Protein AF-A0A7R9ZJR2-F1 (afdb_monomer)

pLDDT: mean 83.93, std 15.91, range [37.41, 96.69]

Solvent-accessible surface area (backbone atoms only — not comparable to full-atom values): 5871 Å² total; per-residue (Å²): 134,85,77,80,75,80,73,83,74,78,49,63,35,23,39,34,33,35,38,41,37,66,68,49,83,54,42,63,57,55,47,49,33,41,50,39,7,38,36,73,76,68,39,89,67,57,89,84,68,61,50,72,47,63,40,70,78,51,91,20,29,33,39,36,39,22,54,31,43,68,58,54,51,48,14,40,70,54,63,35,63,46,88,94,43,62,93,54,79,70,47,47,46,78,77,48,76,44,76,52,84,131

Radius of gyration: 14.52 Å; Cα contacts (8 Å, |Δi|>4): 181; chains: 1; bounding box: 29×28×51 Å

Structure (mmCIF, N/CA/C/O backbone):
data_AF-A0A7R9ZJR2-F1
#
_entry.id   AF-A0A7R9ZJR2-F1
#
loop_
_atom_site.group_PDB
_atom_site.id
_atom_site.type_symbol
_atom_site.label_atom_id
_atom_site.label_alt_id
_atom_site.label_comp_id
_atom_site.label_asym_id
_atom_site.label_entity_id
_atom_site.label_seq_id
_atom_site.pdbx_PDB_ins_code
_atom_site.Cartn_x
_atom_site.Cartn_y
_atom_site.Cartn_z
_atom_site.occupancy
_atom_site.B_iso_or_equiv
_atom_site.auth_seq_id
_atom_site.auth_comp_id
_atom_site.auth_asym_id
_atom_site.auth_atom_id
_atom_site.pdbx_PDB_model_num
ATOM 1 N N . MET A 1 1 ? 3.374 -10.499 -39.657 1.00 41.53 1 MET A N 1
ATOM 2 C CA . MET A 1 1 ? 2.768 -10.265 -38.329 1.00 41.53 1 MET A CA 1
ATOM 3 C C . MET A 1 1 ? 3.882 -10.037 -37.316 1.00 41.53 1 MET A C 1
ATOM 5 O O . MET A 1 1 ? 4.578 -11.000 -37.013 1.00 41.53 1 MET A O 1
ATOM 9 N N . PRO A 1 2 ? 4.142 -8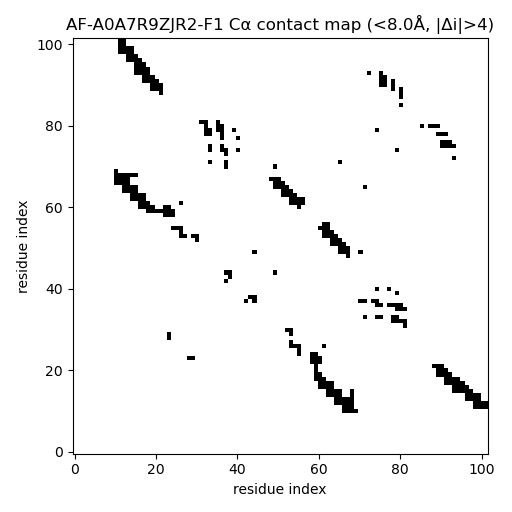.810 -36.840 1.00 42.66 2 PRO A N 1
ATOM 10 C CA . PRO A 1 2 ? 5.109 -8.622 -35.770 1.00 42.66 2 PRO A CA 1
ATOM 11 C C . PRO A 1 2 ? 4.441 -8.936 -34.427 1.00 42.66 2 PRO A C 1
ATOM 13 O O . PRO A 1 2 ? 3.402 -8.376 -34.082 1.00 42.66 2 PRO A O 1
ATOM 16 N N . ARG A 1 3 ? 5.035 -9.881 -33.693 1.00 42.12 3 ARG A N 1
ATOM 17 C CA . ARG A 1 3 ? 4.694 -10.194 -32.304 1.00 42.12 3 ARG A CA 1
ATOM 18 C C . ARG A 1 3 ? 4.943 -8.948 -31.455 1.00 42.12 3 ARG A C 1
ATOM 20 O O . ARG A 1 3 ? 6.040 -8.393 -31.493 1.00 42.12 3 ARG A O 1
ATOM 27 N N . SER A 1 4 ? 3.917 -8.524 -30.719 1.00 42.44 4 SER A N 1
ATOM 28 C CA . SER A 1 4 ? 4.016 -7.467 -29.716 1.00 42.44 4 SER A CA 1
ATOM 29 C C . SER A 1 4 ? 5.138 -7.823 -28.740 1.00 42.44 4 SER A C 1
ATOM 31 O O . SER A 1 4 ? 5.101 -8.881 -28.109 1.00 42.44 4 SER A O 1
ATOM 33 N N . LYS A 1 5 ? 6.176 -6.984 -28.679 1.00 43.25 5 LYS A N 1
ATOM 34 C CA . LYS A 1 5 ? 7.219 -7.084 -27.659 1.00 43.25 5 LYS A CA 1
ATOM 35 C C . LYS A 1 5 ? 6.537 -6.820 -26.320 1.00 43.25 5 LYS A C 1
ATOM 37 O O . LYS A 1 5 ? 6.112 -5.695 -26.073 1.00 43.25 5 LYS A O 1
ATOM 42 N N . GLY A 1 6 ? 6.414 -7.856 -25.491 1.00 41.75 6 GLY A N 1
ATOM 43 C CA . GLY A 1 6 ? 6.083 -7.702 -24.079 1.00 41.75 6 GLY A CA 1
ATOM 44 C C . GLY A 1 6 ? 7.089 -6.735 -23.473 1.00 41.75 6 GLY A C 1
ATOM 45 O O . GLY A 1 6 ? 8.278 -7.042 -23.400 1.00 41.75 6 GLY A O 1
ATOM 46 N N . GLY A 1 7 ? 6.623 -5.526 -23.170 1.00 37.41 7 GLY A N 1
ATOM 47 C CA . GLY A 1 7 ? 7.445 -4.486 -22.586 1.00 37.41 7 GLY A CA 1
ATOM 48 C C . GLY A 1 7 ? 7.950 -4.965 -21.237 1.00 37.41 7 GLY A C 1
ATOM 49 O O . GLY A 1 7 ? 7.164 -5.231 -20.333 1.00 37.41 7 GLY A O 1
ATOM 50 N N . THR A 1 8 ? 9.267 -5.065 -21.112 1.00 44.56 8 THR A N 1
ATOM 51 C CA . THR A 1 8 ? 9.976 -4.988 -19.840 1.00 44.56 8 THR A CA 1
ATOM 52 C C . THR A 1 8 ? 9.644 -3.630 -19.224 1.00 44.56 8 THR A C 1
ATOM 54 O O . THR A 1 8 ? 10.314 -2.634 -19.496 1.00 44.56 8 THR A O 1
ATOM 57 N N . GLY A 1 9 ? 8.537 -3.556 -18.491 1.00 44.59 9 GLY A N 1
ATOM 58 C CA . GLY A 1 9 ? 8.162 -2.377 -17.729 1.00 44.59 9 GLY A CA 1
ATOM 59 C C . GLY A 1 9 ? 9.052 -2.302 -16.502 1.00 44.59 9 GLY A C 1
ATOM 60 O O . GLY A 1 9 ? 8.639 -2.727 -15.430 1.00 44.59 9 GLY A O 1
ATOM 61 N N . THR A 1 10 ? 10.288 -1.824 -16.659 1.00 53.94 10 THR A N 1
ATOM 62 C CA . THR A 1 10 ? 11.070 -1.369 -15.510 1.00 53.94 10 THR A CA 1
ATOM 63 C C . THR A 1 10 ? 10.335 -0.153 -14.982 1.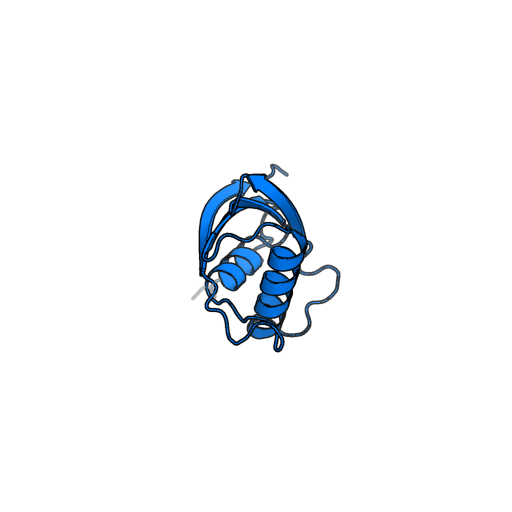00 53.94 10 THR A C 1
ATOM 65 O O . THR A 1 10 ? 10.421 0.938 -15.547 1.00 53.94 10 THR A O 1
ATOM 68 N N . ASP A 1 11 ? 9.496 -0.380 -13.987 1.00 63.72 11 ASP A N 1
ATOM 69 C CA . ASP A 1 11 ? 8.680 0.664 -13.410 1.00 63.72 11 ASP A CA 1
ATOM 70 C C . ASP A 1 11 ? 9.631 1.676 -12.765 1.00 63.72 11 ASP A C 1
ATOM 72 O O . ASP A 1 11 ? 10.488 1.323 -11.953 1.00 63.72 11 ASP A O 1
ATOM 76 N N . ALA A 1 12 ? 9.588 2.926 -13.220 1.00 78.50 12 ALA A N 1
ATOM 77 C CA . ALA A 1 12 ? 10.485 3.939 -12.688 1.00 78.50 12 ALA A CA 1
ATOM 78 C C . ALA A 1 12 ? 10.156 4.151 -11.207 1.00 78.50 12 ALA A C 1
ATOM 80 O O . ALA A 1 12 ? 8.982 4.199 -10.830 1.00 78.50 12 ALA A O 1
ATOM 81 N N . ARG A 1 13 ? 11.188 4.310 -10.368 1.00 88.69 13 ARG A N 1
ATOM 82 C CA . ARG A 1 13 ? 11.006 4.619 -8.944 1.00 88.69 13 ARG A CA 1
ATOM 83 C C . ARG A 1 13 ? 10.026 5.774 -8.791 1.00 88.69 13 ARG A C 1
ATOM 85 O O . ARG A 1 13 ? 10.128 6.776 -9.495 1.00 88.69 13 ARG A O 1
ATOM 92 N N . ALA A 1 14 ? 9.095 5.662 -7.855 1.00 93.38 14 ALA A N 1
ATOM 93 C CA . ALA A 1 14 ? 8.103 6.699 -7.625 1.00 93.38 14 ALA A CA 1
ATOM 94 C C . ALA A 1 14 ? 7.752 6.838 -6.146 1.00 93.38 14 ALA A C 1
ATOM 96 O O . ALA A 1 14 ? 8.041 5.980 -5.312 1.00 93.38 14 ALA A O 1
ATOM 97 N N . VAL A 1 15 ? 7.116 7.960 -5.839 1.00 95.50 15 VAL A N 1
ATOM 98 C CA . VAL A 1 15 ? 6.500 8.252 -4.553 1.00 95.50 15 VAL A CA 1
ATOM 99 C C . VAL A 1 15 ? 4.992 8.279 -4.753 1.00 95.50 15 VAL A C 1
ATOM 101 O O . VAL A 1 15 ? 4.486 9.074 -5.545 1.00 95.50 15 VAL A O 1
ATOM 104 N N . LEU A 1 16 ? 4.281 7.408 -4.045 1.00 95.69 16 LEU A N 1
ATOM 105 C CA . LEU A 1 16 ? 2.828 7.374 -3.986 1.00 95.69 16 LEU A CA 1
ATOM 106 C C . LEU A 1 16 ? 2.360 8.088 -2.719 1.00 95.69 16 LEU A C 1
ATOM 108 O O . LEU A 1 16 ? 2.953 7.914 -1.660 1.00 95.69 16 LEU A O 1
ATOM 112 N N . THR A 1 17 ? 1.277 8.848 -2.810 1.00 96.69 17 THR A N 1
ATOM 113 C CA . THR A 1 17 ? 0.557 9.355 -1.637 1.00 96.69 17 THR A CA 1
ATOM 114 C C . THR A 1 17 ? -0.722 8.555 -1.483 1.00 96.69 17 THR A C 1
ATOM 116 O O . THR A 1 17 ? -1.507 8.486 -2.428 1.00 96.69 17 THR A O 1
ATOM 119 N N . ILE A 1 18 ? -0.937 7.962 -0.314 1.00 96.12 18 ILE A N 1
ATOM 120 C CA . ILE A 1 18 ? -2.107 7.141 -0.010 1.00 96.12 18 ILE A CA 1
ATOM 121 C C . ILE A 1 18 ? -2.837 7.708 1.195 1.00 96.12 18 ILE A C 1
ATOM 123 O O . ILE A 1 18 ? -2.205 8.054 2.189 1.00 96.12 18 ILE A O 1
ATOM 127 N N . ARG A 1 19 ? -4.166 7.750 1.122 1.00 96.25 19 ARG A N 1
ATOM 128 C CA . ARG A 1 19 ? -5.041 8.012 2.262 1.00 96.25 19 ARG A CA 1
ATOM 129 C C . ARG A 1 19 ? -5.730 6.725 2.702 1.00 96.25 19 ARG A C 1
ATOM 131 O O . ARG A 1 19 ? -6.217 5.969 1.870 1.00 96.25 19 ARG A O 1
ATOM 138 N N . THR A 1 20 ? -5.793 6.492 4.003 1.00 94.94 20 THR A N 1
ATOM 139 C CA . THR A 1 20 ? -6.325 5.268 4.612 1.00 94.94 20 THR A CA 1
ATOM 140 C C . THR A 1 20 ? -7.698 5.509 5.236 1.00 94.94 20 THR A C 1
ATOM 142 O O . THR A 1 20 ? -8.004 6.598 5.728 1.00 94.94 20 THR A O 1
ATOM 145 N N . THR A 1 21 ? -8.569 4.506 5.175 1.00 92.94 21 THR A N 1
ATOM 146 C CA . THR A 1 21 ? -9.851 4.460 5.890 1.00 92.94 21 THR A CA 1
ATOM 147 C C . THR A 1 21 ? -10.042 3.042 6.440 1.00 92.94 21 THR A C 1
ATOM 149 O O . THR A 1 21 ? -10.068 2.123 5.625 1.00 92.94 21 THR A O 1
ATOM 152 N N . PRO A 1 22 ? -10.161 2.832 7.767 1.00 91.50 22 PRO A N 1
ATOM 153 C CA . PRO A 1 22 ? -10.050 3.827 8.843 1.00 91.50 22 PRO A CA 1
ATOM 154 C C . PRO A 1 22 ? -8.692 4.547 8.846 1.00 91.50 22 PRO A C 1
ATOM 156 O O . PRO A 1 22 ? -7.743 4.094 8.210 1.00 91.50 22 PRO A O 1
ATOM 159 N N . GLN A 1 23 ? -8.618 5.705 9.511 1.00 91.81 23 GLN A N 1
ATOM 160 C CA . GLN A 1 23 ? -7.382 6.490 9.568 1.00 91.81 23 GLN A CA 1
ATOM 161 C C . GLN A 1 23 ? -6.327 5.737 10.378 1.00 91.81 23 GLN A C 1
ATOM 163 O O . GLN A 1 23 ? -6.415 5.653 11.603 1.00 91.81 23 GLN A O 1
ATOM 168 N N . LEU A 1 24 ? -5.327 5.205 9.682 1.00 91.00 24 LEU A N 1
ATOM 169 C CA . LEU A 1 24 ? -4.167 4.602 10.319 1.00 91.00 24 LEU A CA 1
ATOM 170 C C . LEU A 1 24 ? -3.238 5.703 10.832 1.00 91.00 24 LEU A C 1
ATOM 172 O O . LEU A 1 24 ? -3.083 6.755 10.203 1.00 91.00 24 LEU A O 1
ATOM 176 N N . SER A 1 25 ? -2.631 5.457 11.991 1.00 89.94 25 SER A N 1
ATOM 177 C CA . SER A 1 25 ? -1.686 6.391 12.619 1.00 89.94 25 SER A CA 1
ATOM 178 C C . SER A 1 25 ? -0.241 5.913 12.493 1.00 89.94 25 SER A C 1
ATOM 180 O O . SER A 1 25 ? 0.662 6.738 12.359 1.00 89.94 25 SER A O 1
ATOM 182 N N . ASP A 1 26 ? -0.013 4.596 12.501 1.00 91.12 26 ASP A N 1
ATOM 183 C CA . ASP A 1 26 ? 1.327 4.023 12.422 1.00 91.12 26 ASP A CA 1
ATOM 184 C C . ASP A 1 26 ? 1.683 3.657 10.965 1.00 91.12 26 ASP A C 1
ATOM 186 O O . ASP A 1 26 ? 1.002 2.833 10.346 1.00 91.12 26 ASP A O 1
ATOM 190 N N . PRO A 1 27 ? 2.764 4.216 10.382 1.00 93.69 27 PRO A N 1
ATOM 191 C CA . PRO A 1 27 ? 3.235 3.806 9.059 1.00 93.69 27 PRO A CA 1
ATOM 192 C C . PRO A 1 27 ? 3.603 2.316 8.973 1.00 93.69 27 PRO A C 1
ATOM 194 O O . PRO A 1 27 ? 3.586 1.763 7.876 1.00 93.69 27 PRO A O 1
ATOM 197 N N . ARG A 1 28 ? 3.911 1.651 10.094 1.00 92.38 28 ARG A N 1
ATOM 198 C CA . ARG A 1 28 ? 4.197 0.207 10.134 1.00 92.38 28 ARG A CA 1
ATOM 199 C C . ARG A 1 28 ? 2.963 -0.643 9.850 1.00 92.38 28 ARG A C 1
ATOM 201 O O . ARG A 1 28 ? 3.088 -1.709 9.254 1.00 92.38 28 ARG A O 1
ATOM 208 N N . GLU A 1 29 ? 1.777 -0.182 10.241 1.00 92.25 29 GLU A N 1
ATOM 209 C CA . GLU A 1 29 ? 0.521 -0.873 9.925 1.00 92.25 29 GLU A CA 1
ATOM 210 C C . GLU A 1 29 ? 0.261 -0.821 8.419 1.00 92.25 29 GLU A C 1
ATOM 212 O O . GLU A 1 29 ? -0.027 -1.840 7.797 1.00 92.25 29 GLU A O 1
ATOM 217 N N . VAL A 1 30 ? 0.465 0.352 7.815 1.00 93.56 30 VAL A N 1
ATOM 218 C CA . VAL A 1 30 ? 0.359 0.554 6.363 1.00 93.56 30 VAL A CA 1
ATOM 219 C C . VAL A 1 30 ? 1.355 -0.327 5.612 1.00 93.56 30 VAL A C 1
ATOM 221 O O . VAL A 1 30 ? 0.972 -1.009 4.664 1.00 93.56 30 VAL A O 1
ATOM 224 N N . ASP A 1 31 ? 2.613 -0.348 6.055 1.00 93.56 31 ASP A N 1
ATOM 225 C CA . ASP A 1 31 ? 3.668 -1.198 5.497 1.00 93.56 31 ASP A CA 1
ATOM 226 C C . ASP A 1 31 ? 3.301 -2.687 5.576 1.00 93.56 31 ASP A C 1
ATOM 228 O O . ASP A 1 31 ? 3.424 -3.427 4.598 1.00 93.56 31 ASP A O 1
ATOM 232 N N . THR A 1 32 ? 2.751 -3.120 6.711 1.00 92.19 32 THR A N 1
ATOM 233 C CA . THR A 1 32 ? 2.352 -4.514 6.919 1.00 92.19 32 THR A CA 1
ATOM 234 C C . THR A 1 32 ? 1.157 -4.908 6.051 1.00 92.19 32 THR A C 1
ATOM 236 O O . THR A 1 32 ? 1.178 -5.971 5.428 1.00 92.19 32 THR A O 1
ATOM 239 N N . ILE A 1 33 ? 0.136 -4.052 5.950 1.00 93.00 33 ILE A N 1
ATOM 240 C CA . ILE A 1 33 ? -1.041 -4.284 5.099 1.00 93.00 33 ILE A CA 1
ATOM 241 C C . ILE A 1 33 ? -0.634 -4.338 3.623 1.00 93.00 33 ILE A C 1
ATOM 243 O O . ILE A 1 33 ? -1.057 -5.242 2.899 1.00 93.00 33 ILE A O 1
ATOM 247 N N . LEU A 1 34 ? 0.219 -3.415 3.170 1.00 92.75 34 LEU A N 1
ATOM 248 C CA . LEU A 1 34 ? 0.727 -3.422 1.798 1.00 92.75 34 LEU A CA 1
ATOM 249 C C . LEU A 1 34 ? 1.578 -4.656 1.523 1.00 92.75 34 LEU A C 1
ATOM 251 O O . LEU A 1 34 ? 1.410 -5.270 0.477 1.00 92.75 34 LEU A O 1
ATOM 255 N N . THR A 1 35 ? 2.432 -5.065 2.462 1.00 91.25 35 THR A N 1
ATOM 256 C CA . THR A 1 35 ? 3.246 -6.282 2.326 1.00 91.25 35 THR A CA 1
ATOM 257 C C . THR A 1 35 ? 2.367 -7.524 2.223 1.00 91.25 35 THR A C 1
ATOM 259 O O . THR A 1 35 ? 2.582 -8.362 1.350 1.00 91.25 35 THR A O 1
ATOM 262 N N . SER A 1 36 ? 1.353 -7.634 3.083 1.00 90.81 36 SER A N 1
ATOM 263 C CA . SER A 1 36 ? 0.368 -8.719 3.044 1.00 90.81 36 SER A CA 1
ATOM 264 C C . SER A 1 36 ? -0.360 -8.759 1.696 1.00 90.81 36 SER A C 1
ATOM 266 O O . SER A 1 36 ? -0.436 -9.803 1.053 1.00 90.81 36 SER A O 1
ATOM 268 N N . SER A 1 37 ? -0.799 -7.597 1.209 1.00 92.12 37 SER A N 1
ATOM 269 C CA . SER A 1 37 ? -1.494 -7.456 -0.076 1.00 92.12 37 SER A CA 1
ATOM 270 C C . SER A 1 37 ? -0.589 -7.778 -1.271 1.00 92.12 37 SER A C 1
ATOM 272 O O . SER A 1 37 ? -1.006 -8.465 -2.199 1.00 92.12 37 SER A O 1
ATOM 274 N N . LEU A 1 38 ? 0.675 -7.345 -1.241 1.00 91.88 38 LEU A N 1
ATOM 275 C CA . LEU A 1 38 ? 1.676 -7.691 -2.252 1.00 91.88 38 LEU A CA 1
ATOM 276 C C . LEU A 1 38 ? 1.911 -9.204 -2.301 1.00 91.88 38 LEU A C 1
ATOM 278 O O . LEU A 1 38 ? 1.923 -9.775 -3.388 1.00 91.88 38 LEU A O 1
ATOM 282 N N . ARG A 1 39 ? 2.031 -9.859 -1.139 1.00 89.62 39 ARG A N 1
ATOM 283 C CA . ARG A 1 39 ? 2.180 -11.319 -1.061 1.00 89.62 39 ARG A CA 1
ATOM 284 C C . ARG A 1 39 ? 0.952 -12.060 -1.574 1.00 89.62 39 ARG A C 1
ATOM 286 O O . ARG A 1 39 ? 1.091 -13.048 -2.285 1.00 89.62 39 ARG A O 1
ATOM 293 N N . ALA A 1 40 ? -0.244 -11.576 -1.256 1.00 89.50 40 ALA A N 1
ATOM 294 C CA . ALA A 1 40 ? -1.485 -12.174 -1.737 1.00 89.50 40 ALA A CA 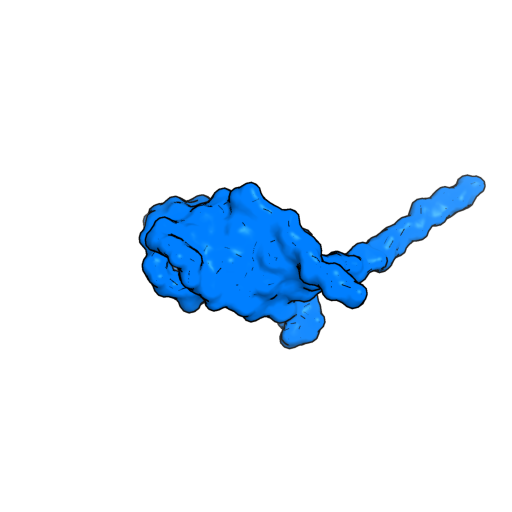1
ATOM 295 C C . ALA A 1 40 ? -1.630 -12.077 -3.267 1.00 89.50 40 ALA A C 1
ATOM 297 O O . ALA A 1 40 ? -2.122 -13.008 -3.900 1.00 89.50 40 ALA A O 1
ATOM 298 N N . LEU A 1 41 ? -1.186 -10.967 -3.868 1.00 90.44 41 LEU A N 1
ATOM 299 C CA . LEU A 1 41 ? -1.290 -10.735 -5.311 1.00 90.44 41 LEU A CA 1
ATOM 300 C C . LEU A 1 41 ? -0.183 -11.407 -6.126 1.00 90.44 41 LEU A C 1
ATOM 302 O O . LEU A 1 41 ? -0.448 -11.908 -7.218 1.00 90.44 41 LEU A O 1
ATOM 306 N N . PHE A 1 42 ? 1.054 -11.370 -5.631 1.00 87.12 42 PHE A N 1
ATOM 307 C CA . PHE A 1 42 ? 2.244 -11.725 -6.409 1.00 87.12 42 PHE A CA 1
ATOM 308 C C . PHE A 1 42 ? 3.017 -12.925 -5.841 1.00 87.12 42 PHE A C 1
ATOM 310 O O . PHE A 1 42 ? 3.984 -13.364 -6.458 1.00 87.12 42 PHE A O 1
ATOM 317 N N . GLY A 1 43 ? 2.585 -13.483 -4.706 1.00 85.88 43 GLY A N 1
ATOM 318 C CA . GLY A 1 43 ? 3.295 -14.542 -3.992 1.00 85.88 43 GLY A CA 1
ATOM 319 C C . GLY A 1 43 ? 4.494 -14.016 -3.202 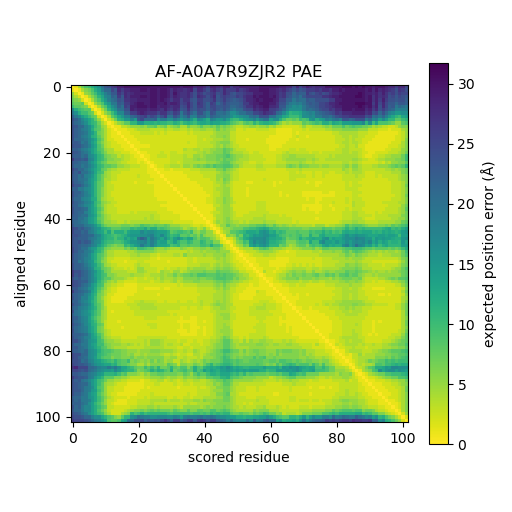1.00 85.88 43 GLY A C 1
ATOM 320 O O . GLY A 1 43 ? 4.592 -12.827 -2.892 1.00 85.88 43 GLY A O 1
ATOM 321 N N . ASP A 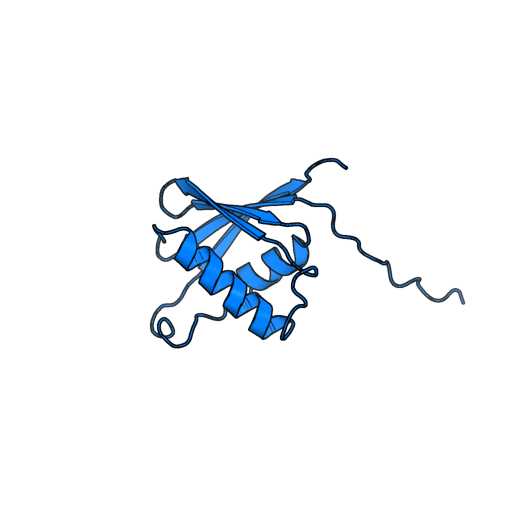1 44 ? 5.423 -14.908 -2.864 1.00 78.38 44 ASP A N 1
ATOM 322 C CA . ASP A 1 44 ? 6.680 -14.513 -2.232 1.00 78.38 44 ASP A CA 1
ATOM 323 C C . ASP A 1 44 ? 7.539 -13.734 -3.236 1.00 78.38 44 ASP A C 1
ATOM 325 O O . ASP A 1 44 ? 8.158 -14.295 -4.140 1.00 78.38 44 ASP A O 1
ATOM 329 N N . LEU A 1 45 ? 7.540 -12.409 -3.089 1.00 70.00 45 LEU A N 1
ATOM 330 C CA . LEU A 1 45 ? 8.416 -11.522 -3.843 1.00 70.00 45 LEU A CA 1
ATOM 331 C C . LEU A 1 45 ? 9.857 -11.700 -3.356 1.00 70.00 45 LEU A C 1
ATOM 333 O O . LEU A 1 45 ? 10.123 -11.655 -2.152 1.00 70.00 45 LEU A O 1
ATOM 337 N N . GLU A 1 46 ? 10.795 -11.836 -4.294 1.00 69.19 46 GLU A N 1
ATOM 338 C CA . GLU A 1 46 ? 12.221 -11.778 -3.975 1.00 69.19 46 GLU A CA 1
ATOM 339 C C . GLU A 1 46 ? 12.545 -10.432 -3.286 1.00 69.19 46 GLU A C 1
ATOM 341 O O . GLU A 1 46 ? 11.957 -9.401 -3.640 1.00 69.19 46 GLU A O 1
ATOM 346 N N . PRO A 1 47 ? 13.509 -10.381 -2.344 1.00 56.78 47 PRO A N 1
ATOM 347 C CA . PRO A 1 47 ? 13.833 -9.178 -1.560 1.00 56.78 47 PRO A CA 1
ATOM 348 C C . PRO A 1 47 ? 14.166 -7.920 -2.382 1.00 56.78 47 PRO A C 1
ATOM 350 O O . PRO A 1 47 ? 14.155 -6.804 -1.859 1.00 56.78 47 PRO A O 1
ATOM 353 N N . TYR A 1 48 ? 14.491 -8.096 -3.664 1.00 59.84 48 TYR A N 1
ATOM 354 C CA . TYR A 1 48 ? 14.871 -7.038 -4.600 1.00 59.84 48 TYR A CA 1
ATOM 355 C C . TYR A 1 48 ? 13.777 -6.696 -5.624 1.00 59.84 48 TYR A C 1
ATOM 357 O O . TYR A 1 48 ? 14.012 -5.865 -6.496 1.00 59.84 48 TYR A O 1
ATOM 365 N N . SER A 1 49 ? 12.607 -7.340 -5.560 1.00 70.50 49 SER A N 1
ATOM 366 C CA . SER A 1 49 ? 11.535 -7.171 -6.553 1.00 70.50 49 SER A CA 1
ATOM 367 C C . SER A 1 49 ? 10.553 -6.048 -6.228 1.00 70.50 49 SER A C 1
ATOM 369 O O . SER A 1 49 ? 9.877 -5.564 -7.131 1.00 70.50 49 SER A O 1
ATOM 371 N N . CYS A 1 50 ? 10.448 -5.645 -4.961 1.00 77.88 50 CYS A N 1
ATOM 372 C CA . CYS A 1 50 ? 9.593 -4.539 -4.538 1.00 77.88 50 CYS A CA 1
ATOM 373 C C . CYS A 1 50 ? 10.106 -3.966 -3.215 1.00 77.88 50 CYS A C 1
ATOM 375 O O . CYS A 1 50 ? 9.690 -4.385 -2.134 1.00 77.88 50 CYS A O 1
ATOM 377 N N . GLN A 1 51 ? 11.021 -3.002 -3.288 1.00 85.81 51 GLN A N 1
ATOM 378 C CA . GLN A 1 51 ? 11.398 -2.216 -2.123 1.00 85.81 51 GLN A CA 1
ATOM 379 C C . GLN A 1 51 ? 10.366 -1.113 -1.915 1.00 85.81 51 GLN A C 1
ATOM 381 O O . GLN A 1 51 ? 10.000 -0.388 -2.846 1.00 85.81 51 GLN A O 1
ATOM 386 N N . MET A 1 52 ? 9.903 -0.964 -0.677 1.00 90.12 52 MET A N 1
ATOM 387 C CA . MET A 1 52 ? 9.057 0.154 -0.290 1.00 90.12 52 MET A CA 1
ATOM 388 C C . MET A 1 52 ? 9.504 0.776 1.026 1.00 90.12 52 MET A C 1
ATOM 390 O O . MET A 1 52 ? 10.042 0.109 1.905 1.00 90.12 52 MET A O 1
ATOM 394 N N . GLN A 1 53 ? 9.293 2.082 1.141 1.00 93.50 53 GLN A N 1
ATOM 395 C CA . GLN A 1 53 ? 9.494 2.836 2.367 1.00 93.50 53 GLN A CA 1
ATOM 396 C C . GLN A 1 53 ? 8.259 3.689 2.620 1.00 93.50 53 GLN A C 1
ATOM 398 O O . GLN A 1 53 ? 7.944 4.574 1.819 1.00 93.50 53 GLN A O 1
ATOM 403 N N . VAL A 1 54 ? 7.588 3.431 3.741 1.00 95.25 54 VAL A N 1
ATOM 404 C CA . VAL A 1 54 ? 6.380 4.145 4.158 1.00 95.25 54 VAL A CA 1
ATOM 405 C C . VAL A 1 54 ? 6.729 5.235 5.168 1.00 95.25 54 VAL A C 1
ATOM 407 O O . VAL A 1 54 ? 7.446 5.003 6.142 1.00 95.25 54 VAL A O 1
ATOM 410 N N . ARG A 1 55 ? 6.204 6.441 4.954 1.00 95.19 55 ARG A N 1
ATOM 411 C CA . ARG A 1 55 ? 6.339 7.589 5.854 1.00 95.19 55 ARG A CA 1
ATOM 412 C C . ARG A 1 55 ? 4.975 8.236 6.074 1.00 95.19 55 ARG A C 1
ATOM 414 O O . ARG A 1 55 ? 4.247 8.464 5.117 1.00 95.19 55 ARG A O 1
ATOM 421 N N . SER A 1 56 ? 4.636 8.572 7.316 1.00 94.38 56 SER A N 1
ATOM 422 C CA . SER A 1 56 ? 3.445 9.381 7.607 1.00 94.38 56 SER A CA 1
ATOM 423 C C . SER A 1 56 ? 3.709 10.857 7.284 1.00 94.38 56 SER A C 1
ATOM 425 O O . SER A 1 56 ? 4.786 11.377 7.591 1.00 94.38 56 SER A O 1
ATOM 427 N N . ILE A 1 57 ? 2.741 11.511 6.639 1.00 91.19 57 ILE A N 1
ATOM 428 C CA . ILE A 1 57 ? 2.781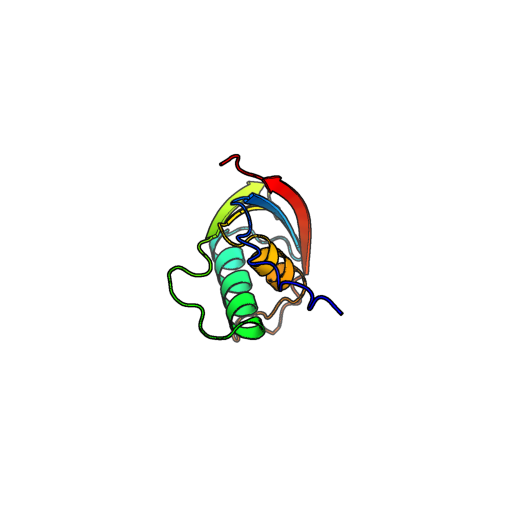 12.946 6.308 1.00 91.19 57 ILE A CA 1
ATOM 429 C C . ILE A 1 57 ? 1.808 13.708 7.210 1.00 91.19 57 ILE A C 1
ATOM 431 O O . ILE A 1 57 ? 2.144 14.756 7.752 1.00 91.19 57 ILE A O 1
ATOM 435 N N . GLU A 1 58 ? 0.610 13.152 7.379 1.00 90.50 58 GLU A N 1
ATOM 436 C CA . GLU A 1 58 ? -0.469 13.648 8.230 1.00 90.50 58 GLU A CA 1
ATOM 437 C C . GLU A 1 58 ? -1.347 12.459 8.664 1.00 90.50 58 GLU A C 1
ATOM 439 O O . GLU A 1 58 ? -1.158 11.331 8.199 1.00 90.50 58 GLU A O 1
ATOM 444 N N . ALA A 1 59 ? -2.303 12.689 9.565 1.00 88.06 59 ALA A N 1
ATOM 445 C CA . ALA A 1 59 ? -3.172 11.630 10.075 1.00 88.06 59 ALA A CA 1
ATOM 446 C C . ALA A 1 59 ? -3.931 10.926 8.936 1.00 88.06 59 ALA A C 1
ATOM 448 O 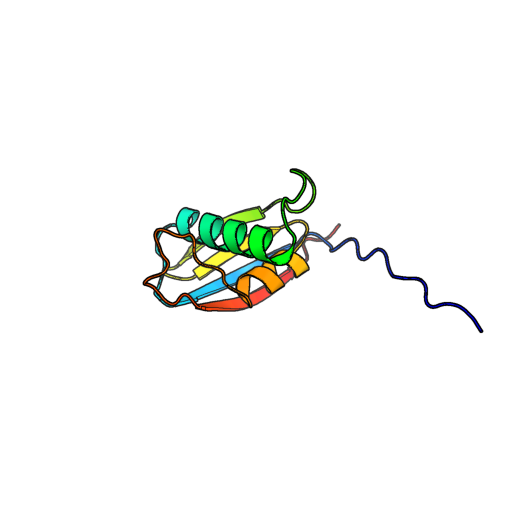O . ALA A 1 59 ? -4.668 11.554 8.177 1.00 88.06 59 ALA A O 1
ATOM 449 N N . GLY A 1 60 ? -3.743 9.610 8.812 1.00 91.00 60 GLY A N 1
ATOM 450 C CA . GLY A 1 60 ? -4.362 8.806 7.764 1.00 91.00 60 GLY A CA 1
ATOM 451 C C . GLY A 1 60 ? -3.745 8.949 6.369 1.00 91.00 60 GLY A C 1
ATOM 452 O O . GLY A 1 60 ? -4.183 8.213 5.485 1.00 91.00 60 GLY A O 1
ATOM 453 N N . CYS A 1 61 ? -2.740 9.808 6.152 1.00 94.69 61 CYS A N 1
ATOM 454 C CA . CYS A 1 61 ? -2.070 9.971 4.857 1.00 94.69 61 CYS A CA 1
ATOM 455 C C . CYS A 1 61 ? -0.577 9.629 4.918 1.00 94.69 61 CYS A C 1
ATOM 457 O O . CYS A 1 61 ? 0.184 10.109 5.766 1.00 94.69 61 CYS A O 1
ATOM 459 N N . PHE A 1 62 ? -0.144 8.841 3.940 1.00 96.69 62 PHE A N 1
ATOM 460 C CA . PHE A 1 62 ? 1.177 8.238 3.899 1.00 96.69 62 PHE A CA 1
ATOM 461 C C . PHE A 1 62 ? 1.836 8.433 2.541 1.00 96.69 62 PHE A C 1
ATOM 463 O O . PHE A 1 62 ? 1.197 8.370 1.492 1.00 96.69 62 PHE A O 1
ATOM 470 N N . GLU A 1 63 ? 3.140 8.647 2.577 1.00 96.31 63 GLU A N 1
ATOM 471 C CA . GLU A 1 63 ? 4.028 8.661 1.429 1.00 96.31 63 GLU A CA 1
ATOM 472 C C . GLU A 1 63 ? 4.730 7.308 1.334 1.00 96.31 63 GLU A C 1
ATOM 474 O O . GLU A 1 63 ? 5.355 6.857 2.292 1.00 96.31 63 GLU A O 1
ATOM 479 N N . ILE A 1 64 ? 4.634 6.662 0.176 1.00 95.31 64 ILE A N 1
ATOM 480 C CA . ILE A 1 64 ? 5.254 5.368 -0.091 1.00 95.31 64 ILE A CA 1
ATOM 481 C C . ILE A 1 64 ? 6.221 5.552 -1.240 1.00 95.31 64 ILE A C 1
ATOM 483 O O . ILE A 1 64 ? 5.822 5.765 -2.384 1.00 95.31 64 ILE A O 1
ATOM 487 N N . ARG A 1 65 ? 7.510 5.476 -0.940 1.00 94.88 65 ARG A N 1
ATOM 488 C CA . ARG A 1 65 ? 8.542 5.406 -1.969 1.00 94.88 65 ARG A CA 1
ATOM 489 C C . ARG A 1 65 ? 8.704 3.955 -2.380 1.00 94.88 65 ARG A C 1
ATOM 491 O O . ARG A 1 65 ? 8.918 3.126 -1.507 1.00 94.88 65 ARG A O 1
ATOM 498 N N . SER A 1 66 ? 8.645 3.662 -3.673 1.00 92.06 66 SER A N 1
ATOM 499 C CA . SER A 1 66 ? 8.859 2.309 -4.183 1.00 92.06 66 SER A CA 1
ATOM 500 C C . SER A 1 66 ? 9.572 2.298 -5.531 1.00 92.06 66 SER A C 1
ATOM 502 O O . SER A 1 66 ? 9.464 3.244 -6.313 1.00 92.06 66 SER A O 1
ATOM 504 N N . ASP A 1 67 ? 10.319 1.227 -5.786 1.00 90.38 67 ASP A N 1
ATOM 505 C CA . ASP A 1 67 ? 10.891 0.874 -7.088 1.00 90.38 67 ASP A CA 1
ATOM 506 C C . ASP A 1 67 ? 9.940 0.066 -7.983 1.00 90.38 67 ASP A C 1
ATOM 508 O O . ASP A 1 67 ? 10.242 -0.141 -9.152 1.00 90.38 67 ASP A O 1
ATOM 512 N N . ALA A 1 68 ? 8.772 -0.314 -7.465 1.00 90.31 68 ALA A N 1
ATOM 513 C CA . ALA A 1 68 ? 7.734 -1.043 -8.177 1.00 90.31 68 ALA A CA 1
ATOM 514 C C . ALA A 1 68 ? 6.345 -0.403 -7.940 1.00 90.31 68 ALA A C 1
ATOM 516 O O . ALA A 1 68 ? 5.430 -1.049 -7.414 1.00 90.31 68 ALA A O 1
ATOM 517 N N . PRO A 1 69 ? 6.140 0.883 -8.292 1.00 91.62 69 PRO A N 1
ATOM 518 C CA . PRO A 1 69 ? 4.928 1.619 -7.929 1.00 91.62 69 PRO A CA 1
ATOM 519 C C . PRO A 1 69 ? 3.622 1.055 -8.504 1.00 91.62 69 PRO A C 1
ATOM 521 O O . PRO A 1 69 ? 2.567 1.272 -7.907 1.00 91.62 69 PRO A O 1
ATOM 524 N N . SER A 1 70 ? 3.645 0.328 -9.622 1.00 90.81 70 SER A N 1
ATOM 525 C CA . SER A 1 70 ? 2.473 -0.384 -10.150 1.00 90.81 70 SER A CA 1
ATOM 526 C C . SER A 1 70 ? 2.033 -1.527 -9.233 1.00 90.81 70 SER A C 1
ATOM 528 O O . SER A 1 70 ? 0.834 -1.667 -8.989 1.00 90.81 70 SER A O 1
ATOM 530 N N . HIS A 1 71 ? 2.975 -2.274 -8.649 1.00 91.50 71 HIS A N 1
ATOM 531 C CA . HIS A 1 71 ? 2.691 -3.342 -7.688 1.00 91.50 71 HIS A CA 1
ATOM 532 C C . HIS A 1 71 ? 2.119 -2.764 -6.3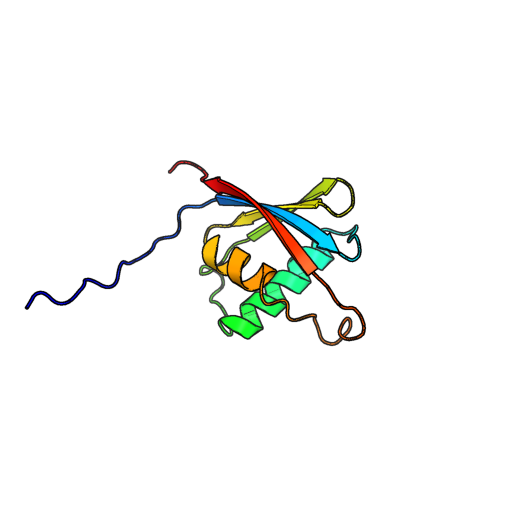95 1.00 91.50 71 HIS A C 1
ATOM 534 O O . HIS A 1 71 ? 1.085 -3.229 -5.920 1.00 91.50 71 HIS A O 1
ATOM 540 N N . VAL A 1 72 ? 2.719 -1.686 -5.874 1.00 92.25 72 VAL A N 1
ATOM 541 C CA . VAL A 1 72 ? 2.198 -0.986 -4.687 1.00 92.25 72 VAL A CA 1
ATOM 542 C C . VAL A 1 72 ? 0.792 -0.440 -4.940 1.00 92.25 72 VAL A C 1
ATOM 544 O O . VAL A 1 72 ? -0.079 -0.548 -4.081 1.00 92.25 72 VAL A O 1
ATOM 547 N N . ARG A 1 73 ? 0.529 0.113 -6.130 1.00 93.44 73 ARG A N 1
ATOM 548 C CA . ARG A 1 73 ? -0.805 0.610 -6.492 1.00 93.44 73 ARG A CA 1
ATOM 549 C C . ARG A 1 73 ? -1.831 -0.521 -6.586 1.00 93.44 73 ARG A C 1
ATOM 551 O O . ARG A 1 73 ? -2.956 -0.354 -6.118 1.00 93.44 73 ARG A O 1
ATOM 558 N N . ALA A 1 74 ? -1.451 -1.659 -7.165 1.00 92.62 74 ALA A N 1
ATOM 559 C CA . ALA A 1 74 ? -2.302 -2.844 -7.210 1.00 92.62 74 ALA A CA 1
ATOM 560 C C . ALA A 1 74 ? -2.614 -3.352 -5.793 1.00 92.62 74 ALA A C 1
ATOM 562 O O . ALA A 1 74 ? -3.781 -3.555 -5.470 1.00 92.62 74 ALA A O 1
ATOM 563 N N . ALA A 1 75 ? -1.602 -3.445 -4.927 1.00 93.00 75 ALA A N 1
ATOM 564 C CA . ALA A 1 75 ? -1.745 -3.844 -3.527 1.00 93.00 75 ALA A CA 1
ATOM 565 C C . ALA A 1 75 ? -2.642 -2.891 -2.722 1.00 93.00 75 ALA A C 1
ATOM 567 O O . ALA A 1 75 ? -3.499 -3.343 -1.971 1.00 93.00 75 ALA A O 1
ATOM 568 N N . ALA A 1 76 ? -2.509 -1.578 -2.924 1.00 93.62 76 ALA A N 1
ATOM 569 C CA . ALA A 1 76 ? -3.383 -0.587 -2.297 1.00 93.62 76 ALA A CA 1
ATOM 570 C C . ALA A 1 76 ? -4.845 -0.688 -2.771 1.00 93.62 76 ALA A C 1
ATOM 572 O O . ALA A 1 76 ? -5.759 -0.332 -2.033 1.00 93.62 76 ALA A O 1
ATOM 573 N N . THR A 1 77 ? -5.073 -1.170 -3.996 1.00 92.25 77 THR A N 1
ATOM 574 C CA . THR A 1 77 ? -6.422 -1.347 -4.556 1.00 92.25 77 THR A CA 1
ATOM 575 C C . THR A 1 77 ? -7.062 -2.654 -4.082 1.00 92.25 77 THR A C 1
ATOM 577 O O . THR A 1 77 ? -8.249 -2.686 -3.772 1.00 92.25 77 THR A O 1
ATOM 580 N N . MET A 1 78 ? -6.275 -3.728 -4.018 1.00 91.81 78 MET A N 1
ATOM 581 C CA . MET A 1 78 ? -6.708 -5.084 -3.676 1.00 91.81 78 MET A CA 1
ATOM 582 C C . MET A 1 78 ? -6.225 -5.456 -2.273 1.00 91.81 78 MET A C 1
ATOM 584 O O . MET A 1 78 ? -5.438 -6.391 -2.100 1.00 91.81 78 MET A O 1
ATOM 588 N N . ILE A 1 79 ? -6.659 -4.687 -1.273 1.00 91.31 79 ILE A N 1
ATOM 589 C CA . ILE A 1 79 ? -6.179 -4.879 0.094 1.00 91.31 79 ILE A CA 1
ATOM 590 C C . ILE A 1 79 ? -6.517 -6.278 0.592 1.00 91.31 79 ILE A C 1
ATOM 592 O O . ILE A 1 79 ? -7.671 -6.701 0.591 1.00 91.31 79 ILE A O 1
ATOM 596 N N . THR A 1 80 ? -5.486 -6.950 1.088 1.00 89.75 80 THR A N 1
ATOM 597 C CA . THR A 1 80 ? -5.594 -8.176 1.869 1.00 89.75 80 THR A CA 1
ATOM 598 C C . THR A 1 80 ? -5.049 -7.895 3.263 1.00 89.75 80 THR A C 1
ATOM 600 O O . THR A 1 80 ? -3.832 -7.823 3.468 1.00 89.75 80 THR A O 1
ATOM 603 N N . ALA A 1 81 ? -5.960 -7.685 4.215 1.00 85.12 81 ALA A N 1
ATOM 604 C CA . ALA A 1 81 ? -5.599 -7.454 5.608 1.00 85.12 81 ALA A CA 1
ATOM 605 C C . ALA A 1 81 ? -4.843 -8.673 6.179 1.00 85.12 81 ALA A C 1
ATOM 607 O O . ALA A 1 81 ? -5.147 -9.808 5.806 1.00 85.12 81 ALA A O 1
ATOM 608 N N . PRO A 1 82 ? -3.854 -8.470 7.066 1.00 84.44 82 PRO A N 1
ATOM 609 C CA . PRO A 1 82 ? -3.232 -9.568 7.797 1.00 84.44 82 PRO A CA 1
ATOM 610 C C . PRO A 1 82 ? -4.258 -10.332 8.656 1.00 84.44 82 PRO A C 1
ATOM 612 O O . PRO A 1 82 ? -5.200 -9.703 9.138 1.00 84.44 82 PRO A O 1
ATOM 615 N N . PRO A 1 83 ? -4.031 -11.625 8.970 1.00 83.56 83 PRO A N 1
ATOM 616 C CA . PRO A 1 83 ? -4.995 -12.459 9.701 1.00 83.56 83 PRO A CA 1
ATOM 617 C C . PRO A 1 83 ? -5.474 -11.902 11.047 1.00 83.56 83 PRO A C 1
ATOM 619 O O . PRO A 1 83 ? -6.596 -12.132 11.475 1.00 83.56 83 PRO A O 1
ATOM 622 N N . TYR A 1 84 ? -4.623 -11.136 11.727 1.00 82.44 84 TYR A N 1
ATOM 623 C CA . TYR A 1 84 ? -4.934 -10.518 13.018 1.00 82.44 84 TYR A CA 1
ATOM 624 C C . TYR A 1 84 ? -5.658 -9.160 12.897 1.00 82.44 84 TYR A C 1
ATOM 626 O O . TYR A 1 84 ? -5.910 -8.512 13.909 1.00 82.44 84 TYR A O 1
ATOM 634 N N . MET A 1 85 ? -5.964 -8.714 11.674 1.00 82.94 85 MET A N 1
ATOM 635 C CA . MET A 1 85 ? -6.689 -7.477 11.354 1.00 82.94 85 MET A CA 1
ATOM 636 C C . MET A 1 85 ? -7.912 -7.726 10.444 1.00 82.94 85 MET A C 1
ATOM 638 O O . MET A 1 85 ? -8.471 -6.769 9.914 1.00 82.94 85 MET A O 1
ATOM 642 N N . GLU A 1 86 ? -8.334 -8.981 10.243 1.00 75.12 86 GLU A N 1
ATOM 643 C CA . GLU A 1 86 ? -9.410 -9.354 9.300 1.00 75.12 86 GLU A CA 1
ATOM 644 C C . GLU A 1 86 ? -10.783 -8.754 9.647 1.00 75.12 86 GLU A C 1
ATOM 646 O O . GLU A 1 86 ? -11.605 -8.540 8.756 1.00 75.12 86 GLU A O 1
ATOM 651 N N . ASP A 1 87 ? -11.014 -8.411 10.916 1.00 76.69 87 ASP A N 1
ATOM 652 C CA . ASP A 1 87 ? -12.271 -7.811 11.378 1.00 76.69 87 ASP A CA 1
ATOM 653 C C . ASP A 1 87 ? -12.447 -6.343 10.937 1.00 76.69 87 ASP A C 1
ATOM 655 O O . ASP A 1 87 ? -13.529 -5.767 11.083 1.00 76.69 87 ASP A O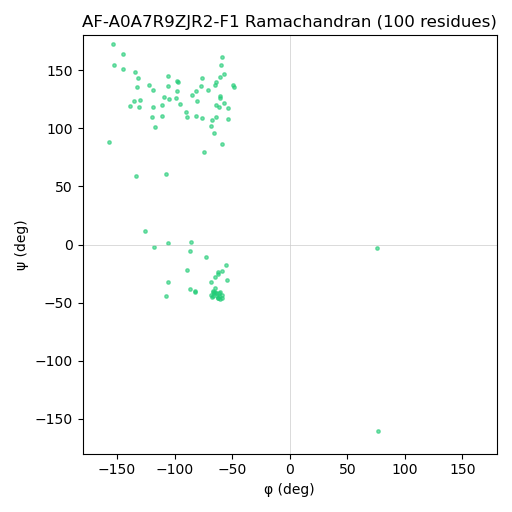 1
ATOM 659 N N . ALA A 1 88 ? -11.397 -5.715 10.395 1.00 80.06 88 ALA A N 1
ATOM 660 C CA . ALA A 1 88 ? -11.415 -4.331 9.940 1.00 80.06 88 ALA A CA 1
ATOM 661 C C . ALA A 1 88 ? -11.351 -4.235 8.407 1.00 80.06 88 ALA A C 1
ATOM 663 O O . ALA A 1 88 ? -10.442 -4.744 7.752 1.00 80.06 88 ALA A O 1
ATOM 664 N N . LEU A 1 89 ? -12.303 -3.503 7.823 1.00 85.56 89 LEU A N 1
ATOM 665 C CA . LEU A 1 89 ? -12.275 -3.160 6.403 1.00 85.56 89 LEU A CA 1
ATOM 666 C C . LEU A 1 89 ? -11.360 -1.955 6.181 1.00 85.56 89 LEU A C 1
ATOM 668 O O . LEU A 1 89 ? -11.698 -0.832 6.558 1.00 85.56 89 LEU A O 1
ATOM 672 N N . PHE A 1 90 ? -10.221 -2.191 5.532 1.00 90.94 90 PHE A N 1
ATOM 673 C CA . PHE A 1 90 ? -9.303 -1.136 5.118 1.00 90.94 90 PHE A CA 1
ATOM 674 C C . PHE A 1 90 ? -9.537 -0.745 3.662 1.00 90.94 90 PHE A C 1
ATOM 676 O O . PHE A 1 90 ? -9.720 -1.586 2.784 1.00 90.94 90 PHE A O 1
ATOM 683 N N . ARG A 1 91 ? -9.467 0.556 3.397 1.00 93.00 91 ARG A N 1
ATOM 684 C CA . ARG A 1 91 ? -9.479 1.142 2.060 1.00 93.00 91 ARG A CA 1
ATOM 685 C C . ARG A 1 91 ? -8.324 2.116 1.932 1.00 93.00 91 ARG A C 1
ATOM 687 O O . ARG A 1 91 ? -8.203 3.041 2.737 1.00 93.00 91 ARG A O 1
ATOM 694 N N . PHE A 1 92 ? -7.480 1.905 0.928 1.00 95.19 92 PHE A N 1
ATOM 695 C CA . PHE A 1 92 ? -6.336 2.761 0.638 1.00 95.19 92 PHE A CA 1
ATOM 696 C C . PHE A 1 92 ? -6.603 3.496 -0.676 1.00 95.19 92 PHE A C 1
ATOM 698 O O . PHE A 1 92 ? -6.629 2.910 -1.754 1.00 95.19 92 PHE A O 1
ATOM 705 N N . ASP A 1 93 ? -6.812 4.804 -0.585 1.00 95.06 93 ASP A N 1
ATOM 706 C CA . ASP A 1 93 ? -7.004 5.675 -1.735 1.00 95.06 93 ASP A CA 1
ATOM 707 C C . ASP A 1 93 ? -5.649 6.214 -2.205 1.00 95.06 93 ASP A C 1
ATOM 709 O O . ASP A 1 93 ? -5.019 7.009 -1.506 1.00 95.06 93 ASP A O 1
ATOM 713 N N . VAL A 1 94 ? -5.203 5.840 -3.405 1.00 95.12 94 VAL A N 1
ATOM 714 C CA . VAL A 1 94 ? -3.999 6.428 -4.011 1.00 95.12 94 VAL A CA 1
ATOM 715 C C . VAL A 1 94 ? -4.334 7.820 -4.545 1.00 95.12 94 VAL A C 1
ATOM 717 O O . VAL A 1 94 ? -5.041 7.966 -5.537 1.00 95.12 94 VAL A O 1
ATOM 720 N N . MET A 1 95 ? -3.825 8.851 -3.875 1.00 95.00 95 MET A N 1
ATOM 721 C CA . MET A 1 95 ? -4.119 10.257 -4.163 1.00 95.00 95 MET A CA 1
ATOM 722 C C . MET A 1 95 ? -3.208 10.842 -5.236 1.00 95.00 95 MET A C 1
ATOM 724 O O . MET A 1 95 ? -3.649 11.632 -6.065 1.00 95.00 95 MET A O 1
ATOM 728 N N . SER A 1 96 ? -1.928 10.472 -5.230 1.00 94.19 96 SER A N 1
ATOM 729 C CA . SER A 1 96 ? -0.973 10.953 -6.226 1.00 94.19 96 SER A CA 1
ATOM 730 C C . SER A 1 96 ? 0.153 9.953 -6.435 1.00 94.19 96 SER A C 1
ATOM 732 O O . SER A 1 96 ? 0.459 9.170 -5.536 1.00 94.19 96 SER A O 1
ATOM 734 N N . VAL A 1 97 ? 0.775 9.985 -7.616 1.00 93.38 97 VAL A N 1
ATOM 735 C CA . VAL A 1 97 ? 2.008 9.246 -7.903 1.00 93.38 97 VAL A CA 1
ATOM 736 C C . VAL A 1 97 ? 2.976 10.164 -8.634 1.00 93.38 97 VAL A C 1
ATOM 738 O O . VAL A 1 97 ? 2.646 10.715 -9.682 1.00 93.38 97 VAL A O 1
ATOM 741 N N . ARG A 1 98 ? 4.172 10.331 -8.066 1.00 93.44 98 ARG A N 1
ATOM 742 C CA . ARG A 1 98 ? 5.242 11.187 -8.586 1.00 93.44 98 ARG A CA 1
ATOM 743 C C . ARG A 1 98 ? 6.466 10.341 -8.906 1.00 93.44 98 ARG A C 1
ATOM 745 O O . ARG A 1 98 ? 7.029 9.732 -8.001 1.00 93.44 98 ARG A O 1
ATOM 752 N N . ALA A 1 99 ? 6.883 10.307 -10.168 1.00 89.25 99 ALA A N 1
ATOM 753 C CA . ALA A 1 99 ? 8.117 9.632 -10.557 1.00 89.25 99 ALA A CA 1
ATOM 754 C C . ALA A 1 99 ? 9.337 10.331 -9.928 1.00 89.25 99 ALA A C 1
ATOM 756 O O . ALA A 1 99 ? 9.417 11.560 -9.899 1.00 89.25 99 ALA A O 1
ATOM 757 N N . LEU A 1 100 ? 10.282 9.542 -9.429 1.00 82.38 100 LEU A N 1
ATOM 758 C CA . LEU A 1 100 ? 11.611 9.989 -9.039 1.00 82.38 100 LEU A CA 1
ATOM 759 C C . LEU A 1 100 ? 12.473 9.863 -10.294 1.00 82.38 100 LEU A C 1
ATOM 761 O O . LEU A 1 100 ? 12.700 8.751 -10.765 1.00 82.38 100 LEU A O 1
ATOM 765 N N . GLY A 1 101 ? 12.860 11.001 -10.876 1.00 66.88 101 GLY A N 1
ATOM 766 C CA . GLY A 1 101 ? 13.674 11.035 -12.092 1.00 66.88 101 GLY A CA 1
ATOM 767 C C . GLY A 1 101 ? 14.898 10.121 -11.978 1.00 66.88 101 GLY A C 1
ATOM 768 O O . GLY A 1 101 ? 15.523 10.061 -10.918 1.00 66.88 101 GLY A O 1
ATOM 769 N N . SER A 1 102 ? 15.165 9.387 -13.058 1.00 54.44 102 SER A N 1
ATOM 770 C CA . SER A 1 102 ? 16.331 8.516 -13.244 1.00 54.44 102 SER A CA 1
ATOM 771 C C . SER A 1 102 ? 17.634 9.299 -13.281 1.00 54.44 102 SER A C 1
ATOM 773 O O . SER A 1 102 ? 17.637 10.328 -13.997 1.00 54.44 102 SER A O 1
#

Mean predicted aligned error: 7.46 Å

Sequence (102 aa):
MPRSKGGTGTDARAVLTIRTTPQLSDPREVDTILTSSLRALFGDLEPYSCQMQVRSIEAGCFEIRSDAPSHVRAAATMITAPPYMEDALFRFDVMSVRALGS

Secondary structure (DSSP, 8-state):
-PPP------PPPEEEEEEEES----HHHHHHHHHHHHHHHHSS--TTT--EEEEEEETTEEEEEES-HHHHHHHHHS----GGGTTS--EEEEEEEEE---

Organism: NCBI:txid1486917

Foldseek 3Di:
DDDPPPDPCQPFKKKWKKFKVVFDDDQVQVVQQLVQLLCVVPNDDDPPRKDWDWDDPDTRMIIITISCVVSSVNSQCRTDHDPVCVVDDMHIDGPDMGGDDD

Nearest PDB structures (foldseek):
  6k0a-assembly1_A  TM=6.127E-01  e=6.972E-02  Methanocaldococcus jannaschii DSM 2661
  1yz6-assembly1_A  TM=5.199E-01  e=4.470E-02  Pyrococcus abyssi
  1yz7-assembly1_A  TM=4.268E-01  e=1.592E-01  Pyrococcus abyssi
  3e8o-assembly1_B  TM=3.442E-01  e=3.201E-01  Deinococcus radiodurans
  1xbw-assembly2_C  TM=3.256E-01  e=1.668E+00  Staphylococcus aureus subsp. aureus MW2